Protein AF-A0A7K3Z7G9-F1 (afdb_monomer_lite)

pLDDT: mean 79.64, std 20.36, range [28.67, 98.31]

Sequence (153 aa):
MALIKINKKTFTFLFVITLVLAAAIPFSSALTKPSVTLPADWELTEETPYPEEMSEHDPEGSGMVQYQNNINFDGVMIYYEDSLSITYTNNQLKSEVENIFERDHEGDFDESGIMTVAGVSAGYAKAYDQEYDAYILELVFVKGSYYINAYAF

Structure (mmCIF, N/CA/C/O backbone):
data_AF-A0A7K3Z7G9-F1
#
_entry.id   AF-A0A7K3Z7G9-F1
#
loop_
_atom_site.group_PDB
_atom_site.id
_atom_site.type_symbol
_atom_site.label_atom_id
_atom_site.label_alt_id
_atom_site.label_comp_id
_atom_site.label_asym_id
_atom_site.label_entity_id
_atom_site.label_seq_id
_atom_site.pdbx_PDB_ins_code
_atom_site.Cartn_x
_atom_site.Cartn_y
_atom_site.Cartn_z
_atom_site.occupancy
_atom_site.B_iso_or_equiv
_atom_site.auth_seq_id
_atom_site.auth_comp_id
_atom_site.auth_asym_id
_atom_site.auth_atom_id
_atom_site.pdbx_PDB_model_num
ATOM 1 N N . MET A 1 1 ? 19.823 3.151 -33.094 1.00 39.22 1 MET A N 1
ATOM 2 C CA . MET A 1 1 ? 19.109 3.369 -31.823 1.00 39.22 1 MET A CA 1
ATOM 3 C C . MET A 1 1 ? 18.206 2.164 -31.625 1.00 39.22 1 MET A C 1
ATOM 5 O O . MET A 1 1 ? 17.214 2.035 -32.328 1.00 39.22 1 MET A O 1
ATOM 9 N N . ALA A 1 2 ? 18.665 1.183 -30.849 1.00 28.67 2 ALA A N 1
ATOM 10 C CA . ALA A 1 2 ? 17.939 -0.066 -30.656 1.00 28.67 2 ALA A CA 1
ATOM 11 C C . ALA A 1 2 ? 16.888 0.158 -29.566 1.00 28.67 2 ALA A C 1
ATOM 13 O O . ALA A 1 2 ? 17.240 0.377 -28.412 1.00 28.67 2 ALA A O 1
ATOM 14 N N . LEU A 1 3 ? 15.614 0.142 -29.956 1.00 30.38 3 LEU A N 1
ATOM 15 C CA . LEU A 1 3 ? 14.496 0.010 -29.029 1.00 30.38 3 LEU A CA 1
ATOM 16 C C . LEU A 1 3 ? 14.631 -1.353 -28.348 1.00 30.38 3 LEU A C 1
ATOM 18 O O . LEU A 1 3 ? 14.411 -2.392 -28.976 1.00 30.38 3 LEU A O 1
ATOM 22 N N . ILE A 1 4 ? 15.042 -1.345 -27.082 1.00 31.44 4 ILE A N 1
ATOM 23 C CA . ILE A 1 4 ? 14.952 -2.517 -26.220 1.00 31.44 4 ILE A CA 1
ATOM 24 C C . ILE A 1 4 ? 13.455 -2.764 -26.030 1.00 31.44 4 ILE A C 1
ATOM 26 O O . ILE A 1 4 ? 12.786 -2.061 -25.284 1.00 31.44 4 ILE A O 1
ATOM 30 N N . LYS A 1 5 ? 12.908 -3.732 -26.772 1.00 33.75 5 LYS A N 1
ATOM 31 C CA . LYS A 1 5 ? 11.589 -4.296 -26.482 1.00 33.75 5 LYS A CA 1
ATOM 32 C C . LYS A 1 5 ? 11.713 -5.049 -25.163 1.00 33.75 5 LYS A C 1
ATOM 34 O O . LYS A 1 5 ? 12.187 -6.186 -25.158 1.00 33.75 5 LYS A O 1
ATOM 39 N N . ILE A 1 6 ? 11.333 -4.402 -24.066 1.00 41.59 6 ILE A N 1
ATOM 40 C CA . ILE A 1 6 ? 11.181 -5.067 -22.775 1.00 41.59 6 ILE A CA 1
ATOM 41 C C . ILE A 1 6 ? 10.097 -6.141 -22.956 1.00 41.59 6 ILE A C 1
ATOM 43 O O . ILE A 1 6 ? 9.069 -5.948 -23.608 1.00 41.59 6 ILE A O 1
ATOM 47 N N . ASN A 1 7 ? 10.444 -7.358 -22.553 1.00 33.75 7 ASN A N 1
ATOM 48 C CA . ASN A 1 7 ? 9.751 -8.583 -22.919 1.00 33.75 7 ASN A CA 1
ATOM 49 C C . ASN A 1 7 ? 8.473 -8.728 -22.072 1.00 33.75 7 ASN A C 1
ATOM 51 O O . ASN A 1 7 ? 8.547 -8.700 -20.851 1.00 33.75 7 ASN A O 1
ATOM 55 N N . LYS A 1 8 ? 7.316 -8.930 -22.723 1.00 41.38 8 LYS A N 1
ATOM 56 C CA . LYS A 1 8 ? 5.945 -8.960 -22.157 1.00 41.38 8 LYS A CA 1
ATOM 57 C C . LYS A 1 8 ? 5.632 -10.108 -21.179 1.00 41.38 8 LYS A C 1
ATOM 59 O O . LYS A 1 8 ? 4.484 -10.541 -21.085 1.00 41.38 8 LYS A O 1
ATOM 64 N N . LYS A 1 9 ? 6.622 -10.719 -20.535 1.00 38.38 9 LYS A N 1
ATOM 65 C CA . LYS A 1 9 ? 6.399 -11.912 -19.718 1.00 38.38 9 LYS A CA 1
ATOM 66 C C . LYS A 1 9 ? 7.281 -11.889 -18.486 1.00 38.38 9 LYS A C 1
ATOM 68 O O . LYS A 1 9 ? 8.503 -11.916 -18.608 1.00 38.38 9 LYS A O 1
ATOM 73 N N . THR A 1 10 ? 6.610 -12.047 -17.348 1.00 36.75 10 THR A N 1
ATOM 74 C CA . THR A 1 10 ? 7.134 -12.395 -16.018 1.00 36.75 10 THR A CA 1
ATOM 75 C C . THR A 1 10 ? 7.448 -11.197 -15.121 1.00 36.75 10 THR A C 1
ATOM 77 O O . THR A 1 10 ? 8.606 -10.876 -14.900 1.00 36.75 10 THR A O 1
ATOM 80 N N . PHE A 1 11 ? 6.410 -10.604 -14.526 1.00 40.81 11 PHE A N 1
ATOM 81 C CA . PHE A 1 11 ? 6.534 -10.016 -13.191 1.00 40.81 11 PHE A CA 1
ATOM 82 C C . PHE A 1 11 ? 5.681 -10.839 -12.231 1.00 40.81 11 PHE A C 1
ATOM 84 O O . PHE A 1 11 ? 4.456 -10.757 -12.192 1.00 40.81 11 PHE A O 1
ATOM 91 N N . THR A 1 12 ? 6.351 -11.748 -11.529 1.00 36.16 12 THR A N 1
ATOM 92 C CA . THR A 1 12 ? 5.757 -12.529 -10.450 1.00 36.16 12 THR A CA 1
ATOM 93 C C . THR A 1 12 ? 5.690 -11.612 -9.234 1.00 36.16 12 THR A C 1
ATOM 95 O O . THR A 1 12 ? 6.686 -11.455 -8.534 1.00 36.16 12 THR A O 1
ATOM 98 N N . PHE A 1 13 ? 4.532 -10.996 -8.994 1.00 41.16 13 PHE A N 1
ATOM 99 C CA . PHE A 1 13 ? 4.236 -10.312 -7.736 1.00 41.16 13 PHE A CA 1
ATOM 100 C C . PHE A 1 13 ? 4.275 -11.341 -6.597 1.00 41.16 13 PHE A C 1
ATOM 102 O O . PHE A 1 13 ? 3.307 -12.053 -6.336 1.00 41.16 13 PHE A O 1
ATOM 109 N N . LEU A 1 14 ? 5.420 -11.450 -5.927 1.00 34.03 14 LEU A N 1
ATOM 110 C CA . LEU A 1 14 ? 5.530 -12.092 -4.623 1.00 34.03 14 LEU A CA 1
ATOM 111 C C . LEU A 1 14 ? 6.151 -11.084 -3.654 1.00 34.03 14 LEU A C 1
ATOM 113 O O . LEU A 1 14 ? 7.262 -11.260 -3.161 1.00 34.03 14 LEU A O 1
ATOM 117 N N . PHE A 1 15 ? 5.430 -9.989 -3.414 1.00 42.06 15 PHE A N 1
ATOM 118 C CA . PHE A 1 15 ? 5.759 -9.072 -2.332 1.00 42.06 15 PHE A CA 1
ATOM 119 C C . PHE A 1 15 ? 5.516 -9.790 -1.003 1.00 42.06 15 PHE A C 1
ATOM 121 O O . PHE A 1 15 ? 4.385 -9.949 -0.552 1.00 42.06 15 PHE A O 1
ATOM 128 N N . VAL A 1 16 ? 6.592 -10.227 -0.355 1.00 34.50 16 VAL A N 1
ATOM 129 C CA . VAL A 1 16 ? 6.564 -10.582 1.066 1.00 34.50 16 VAL A CA 1
ATOM 130 C C . VAL A 1 16 ? 7.048 -9.361 1.841 1.00 34.50 16 VAL A C 1
ATOM 132 O O . VAL A 1 16 ? 8.127 -9.366 2.428 1.00 34.50 16 VAL A O 1
ATOM 135 N N . ILE A 1 17 ? 6.255 -8.283 1.833 1.00 43.94 17 ILE A N 1
ATOM 136 C CA . ILE A 1 17 ? 6.465 -7.182 2.778 1.00 43.94 17 ILE A CA 1
ATOM 137 C C . ILE A 1 17 ? 6.067 -7.715 4.152 1.00 43.94 17 ILE A C 1
ATOM 139 O O . ILE A 1 17 ? 4.893 -7.773 4.524 1.00 43.94 17 ILE A O 1
ATOM 143 N N . THR A 1 18 ? 7.063 -8.165 4.911 1.00 42.06 18 THR A N 1
ATOM 144 C CA . THR A 1 18 ? 6.862 -8.498 6.320 1.00 42.06 18 THR A CA 1
ATOM 145 C C . THR A 1 18 ? 6.994 -7.211 7.114 1.00 42.06 18 THR A C 1
ATOM 147 O O . THR A 1 18 ? 8.094 -6.807 7.482 1.00 42.06 18 THR A O 1
ATOM 150 N N . LEU A 1 19 ? 5.860 -6.554 7.352 1.00 43.88 19 LEU A N 1
ATOM 151 C CA . LEU A 1 19 ? 5.796 -5.397 8.236 1.00 43.88 19 LEU A CA 1
ATOM 152 C C . LEU A 1 19 ? 5.939 -5.870 9.689 1.00 43.88 19 LEU A C 1
ATOM 154 O O . LEU A 1 19 ? 5.052 -6.566 10.202 1.00 43.88 19 LEU A O 1
ATOM 158 N N . VAL A 1 20 ? 7.053 -5.529 10.339 1.00 46.81 20 VAL A N 1
ATOM 159 C CA . VAL A 1 20 ? 7.302 -5.834 11.757 1.00 46.81 20 VAL A CA 1
ATOM 160 C C . VAL A 1 20 ? 6.917 -4.608 12.580 1.00 46.81 20 VAL A C 1
ATOM 162 O O . VAL A 1 20 ? 7.582 -3.582 12.509 1.00 46.81 20 VAL A O 1
ATOM 165 N N . LEU A 1 21 ? 5.837 -4.708 13.358 1.00 51.19 21 LEU A N 1
ATOM 166 C CA . LEU A 1 21 ? 5.423 -3.651 14.279 1.00 51.19 21 LEU A CA 1
ATOM 167 C C . LEU A 1 21 ? 5.903 -3.998 15.685 1.00 51.19 21 LEU A C 1
ATOM 169 O O . LEU A 1 21 ? 5.463 -4.994 16.263 1.00 51.19 21 LEU A O 1
ATOM 173 N N . ALA A 1 22 ? 6.800 -3.186 16.237 1.00 44.91 22 ALA A N 1
ATOM 174 C CA . ALA A 1 22 ? 7.151 -3.261 17.649 1.00 44.91 22 ALA A CA 1
ATOM 175 C C . ALA A 1 22 ? 6.064 -2.563 18.483 1.00 44.91 22 ALA A C 1
ATOM 177 O O . ALA A 1 22 ? 5.613 -1.477 18.134 1.00 44.91 22 ALA A O 1
ATOM 178 N N . ALA A 1 23 ? 5.632 -3.182 19.585 1.00 39.78 23 ALA A N 1
ATOM 1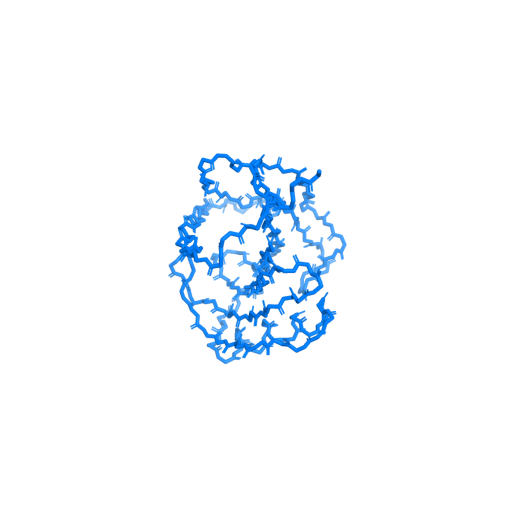79 C CA . ALA A 1 23 ? 4.669 -2.578 20.503 1.00 39.78 23 ALA A CA 1
ATOM 180 C C . ALA A 1 23 ? 5.315 -1.396 21.249 1.00 39.78 23 ALA A C 1
ATOM 182 O O . ALA A 1 23 ? 6.273 -1.593 22.001 1.00 39.78 23 ALA A O 1
ATOM 183 N N . ALA A 1 24 ? 4.800 -0.181 21.051 1.00 40.53 24 ALA A N 1
ATOM 184 C CA . ALA A 1 24 ? 5.239 1.005 21.782 1.00 40.53 24 ALA A CA 1
ATOM 185 C C . ALA A 1 24 ? 4.549 1.111 23.159 1.00 40.53 24 ALA A C 1
ATOM 187 O O . ALA A 1 24 ? 3.383 0.755 23.329 1.00 40.53 24 ALA A O 1
ATOM 188 N N . ILE A 1 25 ? 5.299 1.594 24.154 1.00 42.09 25 ILE A N 1
ATOM 189 C CA . ILE A 1 25 ? 4.854 1.884 25.529 1.00 42.09 25 ILE A CA 1
ATOM 190 C C . ILE A 1 25 ? 4.236 3.297 25.540 1.00 42.09 25 ILE A C 1
ATOM 192 O O . ILE A 1 25 ? 4.809 4.188 24.913 1.00 42.09 25 ILE A O 1
ATOM 196 N N . PRO A 1 26 ? 3.111 3.552 26.239 1.00 46.12 26 PRO A N 1
ATOM 197 C CA . PRO A 1 26 ? 2.354 4.786 26.065 1.00 46.12 26 PRO A CA 1
ATOM 198 C C . PRO A 1 26 ? 2.991 5.941 26.841 1.00 46.12 26 PRO A C 1
ATOM 200 O O . PRO A 1 26 ? 2.804 6.072 28.047 1.00 46.12 26 PRO A O 1
ATOM 203 N N . PHE A 1 27 ? 3.718 6.801 26.140 1.00 38.56 27 PHE A N 1
ATOM 204 C CA . PHE A 1 27 ? 3.978 8.181 26.544 1.00 38.56 27 PHE A CA 1
ATOM 205 C C . PHE A 1 27 ? 4.046 9.011 25.265 1.00 38.56 27 PHE A C 1
ATOM 207 O O . PHE A 1 27 ? 5.080 9.001 24.614 1.00 38.56 27 PHE A O 1
ATOM 214 N N . SER A 1 28 ? 2.92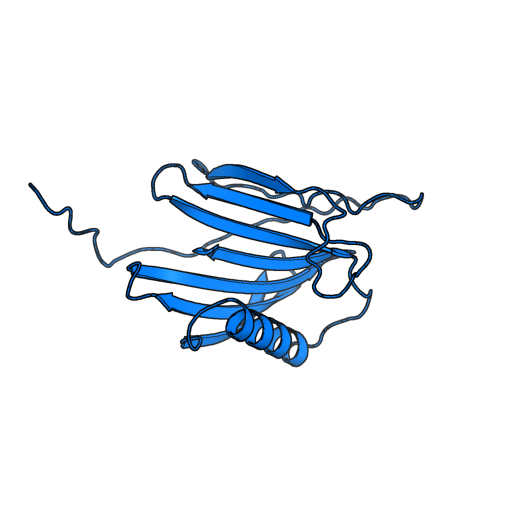6 9.660 24.907 1.00 59.59 28 SER A N 1
ATOM 215 C CA . SER A 1 28 ? 2.790 10.699 23.867 1.00 59.59 28 SER A CA 1
ATOM 216 C C . SER A 1 28 ? 3.905 10.672 22.812 1.00 59.59 28 SER A C 1
ATOM 218 O O . SER A 1 28 ? 4.855 11.449 22.907 1.00 59.59 28 SER A O 1
ATOM 220 N N . SER A 1 29 ? 3.835 9.759 21.846 1.00 51.31 29 SER A N 1
ATOM 221 C CA . SER A 1 29 ? 4.896 9.603 20.852 1.00 51.31 29 SER A CA 1
ATOM 222 C C . SER A 1 29 ? 4.295 9.519 19.464 1.00 51.31 29 SER A C 1
ATOM 224 O O . SER A 1 29 ? 3.494 8.622 19.224 1.00 51.31 29 SER A O 1
ATOM 226 N N . ALA A 1 30 ? 4.719 10.427 18.582 1.00 64.75 30 ALA A N 1
ATOM 227 C CA . ALA A 1 30 ? 4.523 10.340 17.140 1.00 64.75 30 ALA A CA 1
ATOM 228 C C . ALA A 1 30 ? 4.599 8.882 16.666 1.00 64.75 30 ALA A C 1
ATOM 230 O O . ALA A 1 30 ? 5.517 8.151 17.068 1.00 64.75 30 ALA A O 1
ATOM 231 N N . LEU A 1 31 ? 3.633 8.467 15.847 1.00 78.19 31 LEU A N 1
ATOM 232 C CA . LEU A 1 31 ? 3.596 7.131 15.274 1.00 78.19 31 LEU A CA 1
ATOM 233 C C . LEU A 1 31 ? 4.951 6.816 14.630 1.00 78.19 31 LEU A C 1
ATOM 235 O O . LEU A 1 31 ? 5.461 7.559 13.788 1.00 78.19 31 LEU A O 1
ATOM 239 N N . THR A 1 32 ? 5.591 5.732 15.066 1.00 83.12 32 THR A N 1
ATOM 240 C CA . THR A 1 32 ? 6.926 5.393 14.567 1.00 83.12 32 THR A CA 1
ATOM 241 C C . THR A 1 32 ? 6.863 4.990 13.099 1.00 83.12 32 THR A C 1
ATOM 243 O O . THR A 1 32 ? 5.916 4.327 12.688 1.00 83.12 32 THR A O 1
ATOM 246 N N . LYS A 1 33 ? 7.891 5.310 12.309 1.00 83.94 33 LYS A N 1
ATOM 247 C CA . LYS A 1 33 ? 7.992 4.819 10.928 1.00 83.94 33 LYS A CA 1
ATOM 248 C C . LYS A 1 33 ? 7.815 3.286 10.867 1.00 83.94 33 LYS A C 1
ATOM 250 O O . LYS A 1 33 ? 8.499 2.581 11.621 1.00 83.94 33 LYS A O 1
ATOM 255 N N . PRO A 1 34 ? 6.949 2.748 9.987 1.00 81.25 34 PRO A N 1
ATOM 256 C CA . PRO A 1 34 ? 6.790 1.309 9.813 1.00 81.25 34 PRO A CA 1
ATOM 257 C C . PRO A 1 34 ? 8.106 0.649 9.373 1.00 81.25 34 PRO A C 1
ATOM 259 O O . PRO A 1 34 ? 8.839 1.166 8.534 1.00 81.25 34 PRO A O 1
ATOM 262 N N . SER A 1 35 ? 8.422 -0.523 9.934 1.00 79.88 35 SER A N 1
ATOM 263 C CA . SER A 1 35 ? 9.604 -1.291 9.520 1.00 79.88 35 SER A CA 1
ATOM 264 C C . SER A 1 35 ? 9.282 -2.190 8.331 1.00 79.88 35 SER A C 1
ATOM 266 O O . SER A 1 35 ? 8.459 -3.102 8.443 1.00 79.88 35 SER A O 1
ATOM 268 N N . VAL A 1 36 ? 9.978 -1.968 7.218 1.00 81.06 36 VAL A N 1
ATOM 269 C CA . VAL A 1 36 ? 9.815 -2.706 5.961 1.00 81.06 36 VAL A CA 1
ATOM 270 C C . VAL A 1 36 ? 11.041 -3.583 5.712 1.00 81.06 36 VAL A C 1
ATOM 272 O O . VAL A 1 36 ? 12.177 -3.149 5.882 1.00 81.06 36 VAL A O 1
ATOM 275 N N . THR A 1 37 ? 10.814 -4.833 5.304 1.00 83.00 37 THR A N 1
ATOM 276 C CA . THR A 1 37 ? 11.881 -5.693 4.771 1.00 83.00 37 THR A CA 1
ATOM 277 C C . THR A 1 37 ? 11.901 -5.547 3.258 1.00 83.00 37 THR A C 1
ATOM 279 O O . THR A 1 37 ? 10.921 -5.901 2.604 1.00 83.00 37 THR A O 1
ATOM 282 N N . LEU A 1 38 ? 13.000 -5.026 2.718 1.00 81.62 38 LEU A N 1
ATOM 283 C CA . LEU A 1 38 ? 13.137 -4.762 1.290 1.00 81.62 38 LEU A CA 1
ATOM 284 C C . LEU A 1 38 ? 13.791 -5.941 0.554 1.00 81.62 38 LEU A C 1
ATOM 286 O O . LEU A 1 38 ? 14.680 -6.594 1.115 1.00 81.62 38 LEU A O 1
ATOM 290 N N . PRO A 1 39 ? 13.387 -6.219 -0.698 1.00 83.19 39 PRO A N 1
ATOM 291 C CA . PRO A 1 39 ? 14.147 -7.089 -1.586 1.00 83.19 39 PRO 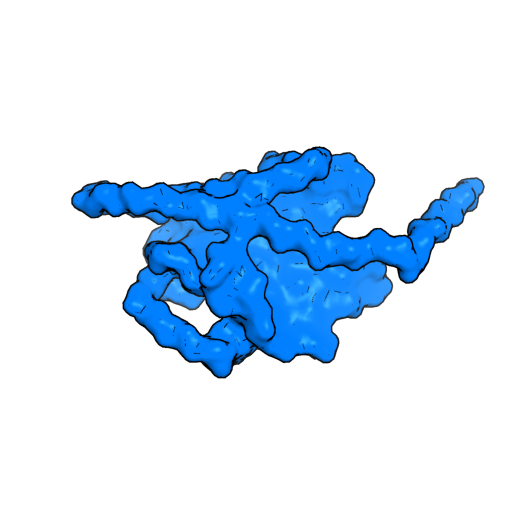A CA 1
ATOM 292 C C . PRO A 1 39 ? 15.542 -6.517 -1.880 1.00 83.19 39 PRO A C 1
ATOM 294 O O . PRO A 1 39 ? 15.831 -5.351 -1.610 1.00 83.19 39 PRO A O 1
ATOM 297 N N . ALA A 1 40 ? 16.406 -7.340 -2.478 1.00 86.19 40 ALA A N 1
ATOM 298 C CA . ALA A 1 40 ? 17.653 -6.836 -3.043 1.00 86.19 40 ALA A CA 1
ATOM 299 C C . ALA A 1 40 ? 17.360 -5.737 -4.078 1.00 86.19 40 ALA A C 1
ATOM 301 O O . ALA A 1 40 ? 16.337 -5.785 -4.760 1.00 86.19 40 ALA A O 1
ATOM 302 N N . ASP A 1 41 ? 18.265 -4.766 -4.175 1.00 91.50 41 ASP A N 1
ATOM 303 C CA . ASP A 1 41 ? 18.215 -3.655 -5.134 1.00 91.50 41 ASP A CA 1
ATOM 304 C C . ASP A 1 41 ? 17.114 -2.607 -4.890 1.00 91.50 41 ASP A C 1
ATOM 306 O O . ASP A 1 41 ? 16.976 -1.687 -5.691 1.00 91.50 41 ASP A O 1
ATOM 310 N N . TRP A 1 42 ? 16.375 -2.698 -3.779 1.00 93.12 42 TRP A N 1
ATOM 311 C CA . TRP A 1 42 ? 15.455 -1.655 -3.319 1.00 93.12 42 TRP A CA 1
ATOM 312 C C . TRP A 1 42 ? 16.101 -0.772 -2.252 1.00 93.12 42 TRP A C 1
ATOM 314 O O . TRP A 1 42 ? 16.778 -1.269 -1.347 1.00 93.12 42 TRP A O 1
ATOM 324 N N . GLU A 1 43 ? 15.834 0.528 -2.312 1.00 94.06 43 GLU A N 1
ATOM 325 C CA . GLU A 1 43 ? 16.293 1.498 -1.319 1.00 94.06 43 GLU A CA 1
ATOM 326 C C . GLU A 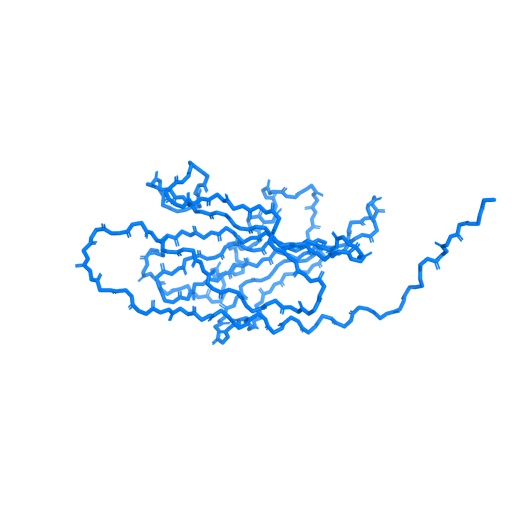1 43 ? 15.188 2.464 -0.900 1.00 94.06 43 GLU A C 1
ATOM 328 O O . GLU A 1 43 ? 14.195 2.633 -1.600 1.00 94.06 43 GLU A O 1
ATOM 333 N N . LEU A 1 44 ? 15.354 3.071 0.276 1.00 93.56 44 LEU A N 1
ATOM 334 C CA . LEU A 1 44 ? 14.511 4.174 0.732 1.00 93.56 44 LEU A CA 1
ATOM 335 C C . LEU A 1 44 ? 14.922 5.437 -0.027 1.00 93.56 44 LEU A C 1
ATOM 337 O O . LEU A 1 44 ? 16.067 5.872 0.104 1.00 93.56 44 LEU A O 1
ATOM 341 N N . THR A 1 45 ? 13.992 6.026 -0.770 1.00 94.25 45 THR A N 1
ATOM 342 C CA . THR A 1 45 ? 14.232 7.235 -1.567 1.00 94.25 45 THR A CA 1
ATOM 343 C C . THR A 1 45 ? 13.612 8.479 -0.947 1.00 94.25 45 THR A C 1
ATOM 345 O O . THR A 1 45 ? 14.166 9.565 -1.103 1.00 94.25 45 THR A O 1
ATOM 348 N N . GLU A 1 46 ? 12.509 8.334 -0.210 1.00 92.88 46 GLU A N 1
ATOM 349 C CA . GLU A 1 46 ? 11.833 9.452 0.451 1.00 92.88 46 GLU A CA 1
ATOM 350 C C . GLU A 1 46 ? 11.298 9.052 1.828 1.00 92.88 46 GLU A C 1
ATOM 352 O O . GLU A 1 46 ? 10.863 7.918 2.042 1.00 92.88 46 GLU A O 1
ATOM 357 N N . GLU A 1 47 ? 11.357 9.986 2.777 1.00 91.62 47 GLU A N 1
ATOM 358 C CA . GLU A 1 47 ? 10.825 9.823 4.127 1.00 91.62 47 GLU A CA 1
ATOM 359 C C . GLU A 1 47 ? 10.289 11.158 4.637 1.00 91.62 47 GLU A C 1
ATOM 361 O O . GLU A 1 47 ? 11.040 12.117 4.833 1.00 91.62 47 GLU A O 1
ATOM 366 N N . THR A 1 48 ? 8.996 11.162 4.927 1.00 89.00 48 THR A N 1
ATOM 367 C CA . THR A 1 48 ? 8.273 12.248 5.575 1.00 89.00 48 THR A CA 1
ATOM 368 C C . THR A 1 48 ? 7.775 11.726 6.922 1.00 89.00 48 THR A C 1
ATOM 370 O O . THR A 1 48 ? 6.898 10.861 6.962 1.00 89.00 48 THR A O 1
ATOM 373 N N . PRO A 1 49 ? 8.368 12.163 8.044 1.00 80.81 49 PRO A N 1
ATOM 374 C CA . PRO A 1 49 ? 8.003 11.650 9.356 1.00 80.81 49 PRO A CA 1
ATOM 375 C C . PRO A 1 49 ? 6.639 12.181 9.807 1.00 80.81 49 PRO A C 1
ATOM 377 O O . PRO A 1 49 ? 6.266 13.303 9.487 1.00 80.81 49 PRO A O 1
ATOM 380 N N . TYR A 1 50 ? 5.958 11.401 10.646 1.00 77.31 50 TYR A N 1
ATOM 381 C CA . TYR A 1 50 ? 4.765 11.846 11.361 1.00 77.31 50 TY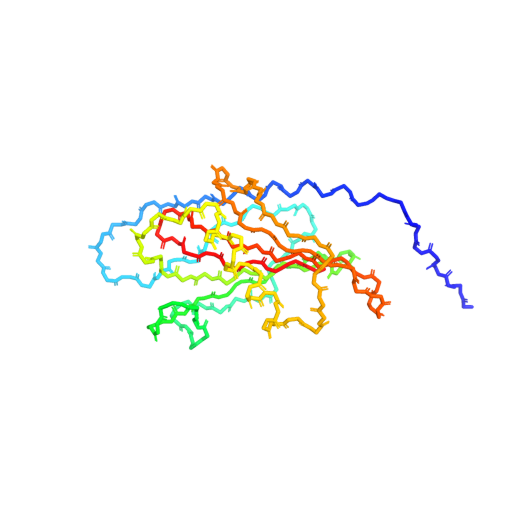R A CA 1
ATOM 382 C C . TYR A 1 50 ? 5.117 12.975 12.356 1.00 77.31 50 TYR A C 1
ATOM 384 O O . TYR A 1 50 ? 6.095 12.823 13.106 1.00 77.31 50 TYR A O 1
ATOM 392 N N . PRO A 1 51 ? 4.311 14.048 12.471 1.00 77.12 51 PRO A N 1
ATOM 393 C CA . PRO A 1 51 ? 3.107 14.338 11.687 1.00 77.12 51 PRO A CA 1
ATOM 394 C C . PRO A 1 51 ? 3.396 15.125 10.395 1.00 77.12 51 PRO A C 1
ATOM 396 O O . PRO A 1 51 ? 4.250 16.013 10.380 1.00 77.12 51 PRO A O 1
ATOM 399 N N . GLU A 1 52 ? 2.611 14.863 9.354 1.00 71.75 52 GLU A N 1
ATOM 400 C CA . GLU A 1 52 ? 2.493 15.649 8.122 1.00 71.75 52 GLU A CA 1
ATOM 401 C C . GLU A 1 52 ? 1.011 15.847 7.753 1.00 71.75 52 GLU A C 1
ATOM 403 O O . GLU A 1 52 ? 0.153 15.083 8.186 1.00 71.75 52 GLU A O 1
ATOM 408 N N . GLU A 1 53 ? 0.678 16.927 7.044 1.00 69.88 53 GLU A N 1
ATOM 409 C CA . GLU A 1 53 ? -0.708 17.398 6.892 1.00 69.88 53 GLU A CA 1
ATOM 410 C C . GLU A 1 53 ? -1.607 16.500 6.010 1.00 69.88 53 GLU A C 1
ATOM 412 O O . GLU A 1 53 ? -2.829 16.667 6.044 1.00 69.88 53 GLU A O 1
ATOM 417 N N . MET A 1 54 ? -1.064 15.547 5.241 1.00 72.12 54 MET A N 1
ATOM 418 C CA . MET A 1 54 ? -1.837 14.670 4.353 1.00 72.12 54 MET A CA 1
ATOM 419 C C . MET A 1 54 ? -2.302 13.397 5.065 1.00 72.12 54 MET A C 1
ATOM 421 O O . MET A 1 54 ? -1.632 12.372 5.016 1.00 72.12 54 MET A O 1
ATOM 425 N N . SER A 1 55 ? -3.469 13.440 5.704 1.00 81.31 55 SER A N 1
ATOM 426 C CA . SER A 1 55 ? -4.075 12.300 6.413 1.00 81.31 55 SER A CA 1
ATOM 427 C C . SER A 1 55 ? -5.336 11.768 5.735 1.00 81.31 55 SER A C 1
ATOM 429 O O . SER A 1 55 ? -6.046 12.505 5.047 1.00 81.31 55 SER A O 1
ATOM 431 N N . GLU A 1 56 ? -5.635 10.491 5.975 1.00 84.88 56 GLU A N 1
ATOM 432 C CA . GLU A 1 56 ? -6.898 9.859 5.571 1.00 84.88 56 GLU A CA 1
ATOM 433 C C . GLU A 1 56 ? -7.951 9.979 6.672 1.00 84.88 56 GLU A C 1
ATOM 435 O O . GLU A 1 56 ? -9.137 10.224 6.410 1.00 84.88 56 GLU A O 1
ATOM 440 N N . HIS A 1 57 ? -7.530 9.803 7.923 1.00 80.88 57 HIS A N 1
ATOM 441 C CA . HIS A 1 57 ? -8.420 9.793 9.077 1.00 80.88 57 HIS A CA 1
ATOM 442 C C . HIS A 1 57 ? -7.908 10.612 10.258 1.00 80.88 57 HIS A C 1
ATOM 444 O O . HIS A 1 57 ? -8.743 11.112 11.018 1.00 80.88 57 HIS A O 1
ATOM 450 N N . ASP A 1 58 ? -6.590 10.743 10.437 1.00 72.94 58 ASP A N 1
ATOM 451 C CA . ASP A 1 58 ? -6.015 11.456 11.578 1.00 72.94 58 ASP A CA 1
ATOM 452 C C . ASP A 1 58 ? -5.564 12.880 11.208 1.00 72.94 58 ASP A C 1
ATOM 454 O O . ASP A 1 58 ? -4.446 13.078 10.732 1.00 72.94 58 ASP A O 1
ATOM 458 N N . PRO A 1 59 ? -6.385 13.914 11.471 1.00 63.47 59 PRO A N 1
ATOM 459 C CA . PRO A 1 59 ? -6.021 15.294 11.169 1.00 63.47 59 PRO A CA 1
ATOM 460 C C . PRO A 1 59 ? -4.820 15.812 11.982 1.00 63.47 59 PRO A C 1
ATOM 462 O O . PRO A 1 59 ? -4.346 16.911 11.688 1.00 63.47 59 PRO A O 1
ATOM 465 N N . GLU A 1 60 ? -4.337 15.084 13.001 1.00 65.25 60 GLU A N 1
ATOM 466 C CA . GLU A 1 60 ? -3.089 15.407 13.710 1.00 65.25 60 GLU A CA 1
ATOM 467 C C . GLU A 1 60 ? -1.827 14.921 12.969 1.00 65.25 60 GLU A C 1
ATOM 469 O O . GLU A 1 60 ? -0.726 15.337 13.339 1.00 65.25 60 GLU A O 1
ATOM 474 N N . GLY A 1 61 ? -1.981 14.156 11.881 1.00 72.00 61 GLY A N 1
ATOM 475 C CA . GLY A 1 61 ? -1.008 14.004 10.799 1.00 72.00 61 GLY A CA 1
ATOM 476 C C . GLY A 1 61 ? -0.840 12.572 10.280 1.00 72.00 61 GLY A C 1
ATOM 477 O O . GLY A 1 61 ? -1.295 11.612 10.886 1.00 72.00 61 GLY A O 1
ATOM 478 N N . SER A 1 62 ? -0.135 12.411 9.160 1.00 85.38 62 SER A N 1
ATOM 479 C CA . SER A 1 62 ? 0.357 11.118 8.665 1.00 85.38 62 SER A CA 1
ATOM 480 C C . SER A 1 62 ? 1.882 11.135 8.517 1.00 85.38 62 SER A C 1
ATOM 482 O O . SER A 1 62 ? 2.535 12.155 8.726 1.00 85.38 62 SER A O 1
ATOM 484 N N . GLY A 1 63 ? 2.484 9.993 8.207 1.00 91.00 63 GLY A N 1
ATOM 485 C CA . GLY A 1 63 ? 3.832 9.923 7.659 1.00 91.00 63 GLY A CA 1
ATOM 486 C C . GLY A 1 63 ? 3.832 9.175 6.331 1.00 91.00 63 GLY A C 1
ATOM 487 O O . GLY A 1 63 ? 2.911 8.418 6.024 1.00 91.00 63 GLY A O 1
ATOM 488 N N . MET A 1 64 ? 4.899 9.350 5.556 1.00 91.88 64 MET A N 1
ATOM 489 C CA . MET A 1 64 ? 5.082 8.674 4.277 1.00 91.88 64 MET A CA 1
ATOM 490 C C . MET A 1 64 ? 6.512 8.163 4.140 1.00 91.88 64 MET A C 1
ATOM 492 O O . MET A 1 64 ? 7.477 8.824 4.528 1.00 91.88 64 MET A O 1
ATOM 496 N N . VAL A 1 65 ? 6.654 6.961 3.595 1.00 93.38 65 VAL A N 1
ATOM 497 C CA . VAL A 1 65 ? 7.939 6.437 3.128 1.00 93.38 65 VAL A CA 1
ATOM 498 C C . VAL A 1 65 ? 7.806 5.953 1.698 1.00 93.38 65 VAL A C 1
ATOM 500 O O . VAL A 1 65 ? 6.832 5.281 1.363 1.00 93.38 65 VAL A O 1
ATOM 503 N N . GLN A 1 66 ? 8.810 6.238 0.877 1.00 93.88 66 GLN A N 1
ATOM 504 C CA . GLN A 1 66 ? 8.900 5.722 -0.480 1.00 93.88 66 GLN A CA 1
ATOM 505 C C . GLN A 1 66 ? 10.157 4.884 -0.648 1.00 93.88 66 GLN A C 1
ATOM 507 O O . GLN A 1 66 ? 11.261 5.289 -0.271 1.00 93.88 66 GLN A O 1
ATOM 512 N N . TYR A 1 67 ? 9.976 3.722 -1.260 1.00 93.56 67 TYR A N 1
ATOM 513 C CA . TYR A 1 67 ? 11.049 2.841 -1.678 1.00 93.56 67 TYR A CA 1
ATOM 514 C C . TYR A 1 67 ? 11.057 2.716 -3.194 1.00 93.56 67 TYR A C 1
ATOM 516 O O . TYR A 1 67 ? 9.995 2.693 -3.814 1.00 93.56 67 TYR A O 1
ATOM 524 N N . GLN A 1 68 ? 12.242 2.583 -3.779 1.00 93.62 68 GLN A N 1
ATOM 525 C CA . GLN A 1 68 ? 12.399 2.397 -5.217 1.00 93.62 68 GLN A CA 1
ATOM 526 C C . GLN A 1 68 ? 13.418 1.305 -5.522 1.00 93.62 68 GLN A C 1
ATOM 528 O O . GLN A 1 68 ? 14.415 1.145 -4.814 1.00 93.62 68 GLN A O 1
ATOM 533 N N . ASN A 1 69 ? 13.172 0.550 -6.588 1.00 92.12 69 ASN A N 1
ATOM 534 C CA . ASN A 1 69 ? 14.137 -0.380 -7.144 1.00 92.12 69 ASN A CA 1
ATOM 535 C C . ASN A 1 69 ? 15.151 0.341 -8.046 1.00 92.12 69 ASN A C 1
ATOM 537 O O . ASN A 1 69 ? 14.795 0.985 -9.031 1.00 92.12 69 ASN A O 1
ATOM 541 N N . ASN A 1 70 ? 16.436 0.143 -7.774 1.00 89.62 70 ASN A N 1
ATOM 542 C CA . ASN A 1 70 ? 17.538 0.812 -8.469 1.00 89.62 70 ASN A CA 1
ATOM 543 C C . ASN A 1 70 ? 17.813 0.292 -9.892 1.00 89.62 70 ASN A C 1
ATOM 545 O O . ASN A 1 70 ? 18.673 0.834 -10.590 1.00 89.62 70 ASN A O 1
ATOM 549 N N . ILE A 1 71 ? 17.150 -0.786 -10.320 1.00 89.38 71 ILE A N 1
ATOM 550 C CA . ILE A 1 71 ? 17.355 -1.425 -11.626 1.00 89.38 71 ILE A CA 1
ATOM 551 C C . ILE A 1 71 ? 16.238 -1.054 -12.598 1.00 89.38 71 ILE A C 1
ATOM 553 O O . ILE A 1 71 ? 16.529 -0.682 -13.737 1.00 89.38 71 ILE A O 1
ATOM 557 N N . ASN A 1 72 ? 14.979 -1.199 -12.185 1.00 86.00 72 ASN A N 1
ATOM 558 C CA . ASN A 1 72 ? 13.816 -1.004 -13.055 1.00 86.00 72 ASN A CA 1
ATOM 559 C C . ASN A 1 72 ? 12.938 0.195 -12.679 1.00 86.00 72 ASN A C 1
ATOM 561 O O . ASN A 1 72 ? 12.036 0.503 -13.447 1.00 86.00 72 ASN A O 1
ATOM 565 N N . PHE A 1 73 ? 13.262 0.905 -11.593 1.00 86.25 73 PHE A N 1
ATOM 566 C CA . PHE A 1 73 ? 12.551 2.091 -11.107 1.00 86.25 73 PHE A CA 1
ATOM 567 C C . PHE A 1 73 ? 11.138 1.846 -10.565 1.00 86.25 73 PHE A C 1
ATOM 569 O O . PHE A 1 73 ? 10.469 2.834 -10.260 1.00 86.25 73 PHE A O 1
ATOM 576 N N . ASP A 1 74 ? 10.739 0.583 -10.359 1.00 88.62 74 ASP A N 1
ATOM 577 C CA . ASP A 1 74 ? 9.508 0.234 -9.639 1.00 88.62 74 ASP A CA 1
ATOM 578 C C . ASP A 1 74 ? 9.504 0.922 -8.267 1.00 88.62 74 ASP A C 1
ATOM 580 O O . ASP A 1 74 ? 10.528 0.942 -7.568 1.00 88.62 74 ASP A O 1
ATOM 584 N N . GLY A 1 75 ? 8.362 1.475 -7.879 1.00 90.25 75 GLY A N 1
ATOM 585 C CA . GLY A 1 75 ? 8.191 2.261 -6.666 1.00 90.25 75 GLY A CA 1
ATOM 586 C C . GLY A 1 75 ? 7.127 1.689 -5.740 1.00 90.25 75 GLY A C 1
ATOM 587 O O . GLY A 1 75 ? 6.159 1.071 -6.173 1.00 90.25 75 GLY A O 1
ATOM 588 N N . VAL A 1 76 ? 7.306 1.904 -4.436 1.00 93.31 76 VAL A N 1
ATOM 589 C CA . VAL A 1 76 ? 6.260 1.697 -3.428 1.00 93.31 76 VAL A CA 1
ATOM 590 C C . VAL A 1 76 ? 6.249 2.883 -2.481 1.00 93.31 76 VAL A C 1
ATOM 592 O O . VAL A 1 76 ? 7.245 3.145 -1.806 1.00 93.31 76 VAL A O 1
ATOM 595 N N . MET A 1 77 ? 5.111 3.557 -2.395 1.00 93.06 77 MET A N 1
ATOM 596 C CA . MET A 1 77 ? 4.816 4.594 -1.414 1.00 93.06 77 MET A CA 1
ATOM 597 C C . MET A 1 77 ? 3.929 4.001 -0.324 1.00 93.06 77 MET A C 1
ATOM 599 O O . MET A 1 77 ? 2.970 3.291 -0.610 1.00 93.06 77 MET A O 1
ATOM 603 N N . ILE A 1 78 ? 4.264 4.259 0.935 1.00 92.81 78 ILE A N 1
ATOM 604 C CA . ILE A 1 78 ? 3.503 3.796 2.095 1.00 92.81 78 ILE A CA 1
ATOM 605 C C . ILE A 1 78 ? 3.168 5.013 2.938 1.00 92.81 78 ILE A C 1
ATOM 607 O O . ILE A 1 78 ? 4.037 5.558 3.623 1.00 92.81 78 ILE A O 1
ATOM 611 N N . TYR A 1 79 ? 1.899 5.388 2.912 1.00 92.25 79 TYR A N 1
ATOM 612 C CA . TYR A 1 79 ? 1.300 6.350 3.817 1.00 92.25 79 TYR A CA 1
ATOM 613 C C . TYR A 1 79 ? 0.839 5.617 5.073 1.00 92.25 79 TYR A C 1
ATOM 615 O O . TYR A 1 79 ? 0.254 4.529 5.009 1.00 92.25 79 TYR A O 1
ATOM 623 N N . TYR A 1 80 ? 1.152 6.184 6.232 1.00 91.25 80 TYR A N 1
ATOM 624 C CA . TYR A 1 80 ? 0.836 5.584 7.516 1.00 91.25 80 TYR A CA 1
ATOM 625 C C . TYR A 1 80 ? 0.375 6.630 8.526 1.00 91.25 80 TYR A C 1
ATOM 627 O O . TYR A 1 80 ? 0.984 7.683 8.684 1.00 91.25 80 TYR A O 1
ATOM 635 N N . GLU A 1 81 ? -0.678 6.301 9.259 1.00 91.00 81 GLU A N 1
ATOM 636 C CA . GLU A 1 81 ? -1.256 7.151 10.301 1.00 91.00 81 GLU A CA 1
ATOM 637 C C . GLU A 1 81 ? -1.823 6.291 11.435 1.00 91.00 81 GLU A C 1
ATOM 639 O O . GLU A 1 81 ? -1.841 5.049 11.354 1.00 91.00 81 GLU A O 1
ATOM 644 N N . ASP A 1 82 ? -2.249 6.943 12.517 1.00 88.06 82 ASP A N 1
ATOM 645 C CA . ASP A 1 82 ? -2.864 6.242 13.633 1.00 88.06 82 ASP A CA 1
ATOM 646 C C . ASP A 1 82 ? -4.204 5.632 13.203 1.00 88.06 82 ASP A C 1
ATOM 648 O O . ASP A 1 82 ? -5.087 6.258 12.622 1.00 88.06 82 ASP A O 1
ATOM 652 N N . SER A 1 83 ? -4.369 4.352 13.513 1.00 86.81 83 SER A N 1
ATOM 653 C CA . SER A 1 83 ? -5.622 3.648 13.295 1.00 86.81 83 SER A CA 1
ATOM 654 C C . SER A 1 83 ? -6.705 4.206 14.211 1.00 86.81 83 SER A C 1
ATOM 656 O O . SER A 1 83 ? -6.520 4.322 15.426 1.00 86.81 83 SER A O 1
ATOM 658 N N . LEU A 1 84 ? -7.915 4.349 13.665 1.00 85.25 84 LEU A N 1
ATOM 659 C CA . LEU A 1 84 ? -9.141 4.629 14.424 1.00 85.25 84 LEU A CA 1
ATOM 660 C C . LEU A 1 84 ? -9.476 3.561 15.489 1.00 85.25 84 LEU A C 1
ATOM 662 O O . LEU A 1 84 ? -10.490 3.665 16.179 1.00 85.25 84 LEU A O 1
ATOM 666 N N . SER A 1 85 ? -8.660 2.508 15.625 1.00 81.56 85 SER A N 1
ATOM 667 C CA . SER A 1 85 ? -8.843 1.394 16.562 1.00 81.56 85 SER A CA 1
ATOM 668 C C . SER A 1 85 ? -10.169 0.651 16.359 1.00 81.56 85 SER A C 1
ATOM 670 O O . SER A 1 85 ? -10.684 -0.007 17.265 1.00 81.56 85 SER A O 1
ATOM 672 N N . ILE A 1 86 ? -10.711 0.724 15.141 1.00 84.19 86 ILE A N 1
ATOM 673 C CA . ILE A 1 86 ? -11.880 -0.030 14.692 1.00 84.19 86 ILE A CA 1
ATOM 674 C C . ILE A 1 86 ? -11.445 -1.240 13.866 1.00 84.19 86 ILE A C 1
ATOM 676 O O . ILE A 1 86 ? -10.387 -1.261 13.240 1.00 84.19 86 ILE A O 1
ATOM 680 N N . THR A 1 87 ? -12.286 -2.269 13.843 1.00 87.44 87 THR A N 1
ATOM 681 C CA . THR A 1 87 ? -12.101 -3.404 12.934 1.00 87.44 87 THR A CA 1
ATOM 682 C C . THR A 1 87 ? -12.854 -3.134 11.642 1.00 87.44 87 THR A C 1
ATOM 684 O O . THR A 1 87 ? -14.081 -3.047 11.655 1.00 87.44 87 THR A O 1
ATOM 687 N N . TYR A 1 88 ? -12.130 -3.044 10.530 1.00 92.38 88 TYR A N 1
ATOM 688 C CA . TYR A 1 88 ? -12.739 -2.939 9.211 1.00 92.38 88 TYR A CA 1
ATOM 689 C C . TYR A 1 88 ? -13.227 -4.317 8.760 1.00 92.38 88 TYR A C 1
ATOM 691 O O . TYR A 1 88 ? -12.520 -5.322 8.859 1.00 92.38 88 TYR A O 1
ATOM 699 N N . THR A 1 89 ? -14.449 -4.372 8.245 1.00 96.81 89 THR A N 1
ATOM 700 C CA . THR A 1 89 ? -14.932 -5.532 7.495 1.00 96.81 89 THR A CA 1
ATOM 701 C C . THR A 1 89 ? -14.285 -5.571 6.114 1.00 96.81 89 THR A C 1
ATOM 703 O O . THR A 1 89 ? -13.863 -4.549 5.578 1.00 96.81 89 THR A O 1
ATOM 706 N N . ASN A 1 90 ? -14.288 -6.744 5.484 1.00 98.06 90 ASN A N 1
ATOM 707 C CA . ASN A 1 90 ? -13.818 -6.906 4.109 1.00 98.06 90 ASN A CA 1
ATOM 708 C C . ASN A 1 90 ? -14.493 -5.932 3.129 1.00 98.06 90 ASN A C 1
ATOM 710 O O . ASN A 1 90 ? -13.828 -5.349 2.286 1.00 98.06 90 ASN A O 1
ATOM 714 N N . ASN A 1 91 ? -15.801 -5.702 3.258 1.00 98.00 91 ASN A N 1
ATOM 715 C CA . ASN A 1 91 ? -16.486 -4.755 2.378 1.00 98.00 91 ASN A CA 1
ATOM 716 C C . ASN A 1 91 ? -16.062 -3.305 2.639 1.00 98.00 91 ASN A C 1
ATOM 718 O O . ASN A 1 91 ? -15.992 -2.530 1.691 1.00 98.00 91 ASN A O 1
ATOM 722 N N . GLN A 1 92 ? -15.765 -2.944 3.892 1.00 97.38 92 GLN A N 1
ATOM 723 C CA . GLN A 1 92 ? -15.234 -1.619 4.214 1.00 97.38 92 GLN A CA 1
ATOM 724 C C . GLN A 1 92 ? -13.837 -1.442 3.625 1.00 97.38 92 GLN A C 1
ATOM 726 O O . GLN A 1 92 ? -13.646 -0.496 2.885 1.00 97.38 92 GLN A O 1
ATOM 731 N N . LEU A 1 93 ? -12.909 -2.381 3.838 1.00 97.62 93 LEU A N 1
ATOM 732 C CA . LEU A 1 93 ? -11.565 -2.309 3.241 1.00 97.62 93 LEU A CA 1
ATOM 733 C C . LEU A 1 93 ? -11.604 -2.196 1.713 1.00 97.62 93 LEU A C 1
ATOM 735 O O . LEU A 1 93 ? -10.848 -1.424 1.137 1.00 97.62 93 LEU A O 1
ATOM 739 N N . LYS A 1 94 ? -12.498 -2.952 1.064 1.00 98.19 94 LYS A N 1
ATOM 740 C CA . LYS A 1 94 ? -12.703 -2.868 -0.385 1.00 98.19 94 LYS A CA 1
ATOM 741 C C . LYS A 1 94 ? -13.219 -1.487 -0.800 1.00 98.19 94 LYS A C 1
ATOM 743 O O . LYS A 1 94 ? -12.709 -0.921 -1.749 1.00 98.19 94 LYS A O 1
ATOM 748 N N . SER A 1 95 ? -14.196 -0.943 -0.078 1.00 97.62 95 SER A N 1
ATOM 749 C CA . SER A 1 95 ? -14.744 0.381 -0.400 1.00 97.62 95 SER A CA 1
ATOM 750 C C . SER A 1 95 ? -13.719 1.494 -0.158 1.00 97.62 95 SER A C 1
ATOM 752 O O . SER A 1 95 ? -13.643 2.424 -0.946 1.00 97.62 95 SER A O 1
ATOM 754 N N . GLU A 1 96 ? -12.918 1.396 0.908 1.00 96.00 96 GLU A N 1
ATOM 755 C CA . GLU A 1 96 ? -11.849 2.356 1.218 1.00 96.00 96 GLU A CA 1
ATOM 756 C C . GLU A 1 96 ? -10.811 2.416 0.096 1.00 96.00 96 GLU A C 1
ATOM 758 O O . GLU A 1 96 ? -10.543 3.491 -0.426 1.00 96.00 96 GLU A O 1
ATOM 763 N N . VAL A 1 97 ? -10.275 1.263 -0.325 1.00 97.25 97 VAL A N 1
ATOM 764 C CA . VAL A 1 97 ? -9.265 1.234 -1.392 1.00 97.25 97 VAL A CA 1
ATOM 765 C C . VAL A 1 97 ? -9.831 1.679 -2.740 1.00 97.25 97 VAL A C 1
ATOM 767 O O . VAL A 1 97 ? -9.124 2.330 -3.493 1.00 97.25 97 VAL A O 1
ATOM 770 N N . GLU A 1 98 ? -11.097 1.372 -3.047 1.00 97.38 98 GLU A N 1
ATOM 771 C CA . GLU A 1 98 ? -11.751 1.854 -4.273 1.00 97.38 98 GLU A CA 1
ATOM 772 C C . GLU A 1 98 ? -11.892 3.381 -4.256 1.00 97.38 98 GLU A C 1
ATOM 774 O O . GLU A 1 98 ? -11.530 4.033 -5.230 1.00 97.38 98 GLU A O 1
ATOM 779 N N . ASN A 1 99 ? -12.328 3.958 -3.130 1.00 95.62 99 ASN A N 1
ATOM 780 C CA . ASN A 1 99 ? -12.452 5.409 -2.983 1.00 95.62 99 ASN A CA 1
ATOM 781 C C . ASN A 1 99 ? -11.097 6.124 -3.080 1.00 95.62 99 ASN A C 1
ATOM 783 O O . ASN A 1 99 ? -11.016 7.184 -3.695 1.00 95.62 99 ASN A O 1
ATOM 787 N N . ILE A 1 100 ? -10.050 5.571 -2.457 1.00 95.06 100 ILE A N 1
ATOM 788 C CA . ILE A 1 100 ? -8.690 6.122 -2.537 1.00 95.06 100 ILE A CA 1
ATOM 789 C C . ILE A 1 100 ? -8.183 6.034 -3.974 1.00 95.06 100 ILE A C 1
ATOM 791 O O . ILE A 1 100 ? -7.702 7.029 -4.510 1.00 95.06 100 ILE A O 1
ATOM 795 N N . PHE A 1 101 ? -8.373 4.885 -4.628 1.00 94.88 101 PHE A N 1
ATOM 796 C CA . PHE A 1 101 ? -7.916 4.696 -5.997 1.00 94.88 101 PHE A CA 1
ATOM 797 C C . PHE A 1 101 ? -8.548 5.717 -6.951 1.00 94.88 101 PHE A C 1
ATOM 799 O O . PHE A 1 101 ? -7.844 6.375 -7.709 1.00 94.88 101 PHE A O 1
ATOM 806 N N . GLU A 1 102 ? -9.873 5.879 -6.884 1.00 93.88 102 GLU A N 1
ATOM 807 C CA . GLU A 1 102 ? -10.627 6.830 -7.714 1.00 93.88 102 GLU A CA 1
ATOM 808 C C . GLU A 1 102 ? -10.290 8.300 -7.412 1.00 93.88 102 GLU A C 1
ATOM 810 O O . GLU A 1 102 ? -10.472 9.168 -8.269 1.00 93.88 102 GLU A O 1
ATOM 815 N N . ARG A 1 103 ? -9.839 8.605 -6.189 1.00 92.38 103 ARG A N 1
ATOM 816 C CA . ARG A 1 103 ? -9.433 9.957 -5.786 1.00 92.38 103 ARG A CA 1
ATOM 817 C C . ARG A 1 103 ? -8.053 10.319 -6.330 1.00 92.38 103 ARG A C 1
ATOM 819 O O . ARG A 1 103 ? -7.874 11.454 -6.772 1.00 92.38 103 ARG A O 1
ATOM 826 N N . ASP A 1 104 ? -7.109 9.384 -6.255 1.00 90.75 104 ASP A N 1
ATOM 827 C CA . ASP A 1 104 ? -5.681 9.674 -6.425 1.00 90.75 104 ASP A CA 1
ATOM 828 C C . ASP A 1 104 ? -5.146 9.325 -7.816 1.00 90.75 104 ASP A C 1
ATOM 830 O O . ASP A 1 104 ? -4.152 9.914 -8.247 1.00 90.75 104 ASP A O 1
ATOM 834 N N . HIS A 1 105 ? -5.815 8.429 -8.546 1.00 86.06 105 HIS A N 1
ATOM 835 C CA . HIS A 1 105 ? -5.374 7.983 -9.867 1.00 86.06 105 HIS A CA 1
ATOM 836 C C . HIS A 1 105 ? -6.346 8.420 -10.962 1.00 86.06 105 HIS A C 1
ATOM 838 O O . HIS A 1 105 ? -7.568 8.367 -10.817 1.00 86.06 105 HIS A O 1
ATOM 844 N N . GLU A 1 106 ? -5.803 8.845 -12.103 1.00 80.19 106 GLU A N 1
ATOM 845 C CA . GLU A 1 106 ? -6.617 9.157 -13.275 1.00 80.19 106 GLU A CA 1
ATOM 846 C C . GLU A 1 106 ? -7.090 7.858 -13.947 1.00 80.19 106 GLU A C 1
ATOM 848 O O . GLU A 1 106 ? -6.352 7.221 -14.694 1.00 80.19 106 GLU A O 1
ATOM 853 N N . GLY A 1 107 ? -8.345 7.472 -13.713 1.00 75.62 107 GLY A N 1
ATOM 854 C CA . GLY A 1 107 ? -8.992 6.356 -14.408 1.00 75.62 107 GLY A CA 1
ATOM 855 C C . GLY A 1 107 ? -9.673 5.356 -13.480 1.00 75.62 107 GLY A C 1
ATOM 856 O O . GLY A 1 107 ? -9.622 5.469 -12.260 1.00 75.62 107 GLY A O 1
ATOM 857 N N . ASP A 1 108 ? -10.328 4.368 -14.087 1.00 86.88 108 ASP A N 1
ATOM 858 C CA . ASP A 1 108 ? -10.980 3.282 -13.357 1.00 86.88 108 ASP A CA 1
ATOM 859 C C . ASP A 1 108 ? -9.971 2.160 -13.067 1.00 86.88 108 ASP A C 1
ATOM 861 O O . ASP A 1 108 ? -9.098 1.858 -13.886 1.00 86.88 108 ASP A O 1
ATOM 865 N N . PHE A 1 109 ? -10.123 1.482 -11.929 1.00 91.31 109 PHE A N 1
ATOM 866 C CA . PHE A 1 109 ? -9.401 0.237 -11.677 1.00 91.31 109 PHE A CA 1
ATOM 867 C C . PHE A 1 109 ? -9.940 -0.905 -12.556 1.00 91.31 109 PHE A C 1
ATOM 869 O O . PHE A 1 109 ? -11.142 -1.027 -12.801 1.00 91.31 109 PHE A O 1
ATOM 876 N N . ASP A 1 110 ? -9.054 -1.809 -12.978 1.00 94.00 110 ASP A N 1
ATOM 877 C CA . ASP A 1 110 ? -9.430 -3.014 -13.730 1.00 94.00 110 ASP A CA 1
ATOM 878 C C . ASP A 1 110 ? -10.063 -4.073 -12.815 1.00 94.00 110 ASP A C 1
ATOM 880 O O . ASP A 1 110 ? -10.921 -4.862 -13.222 1.00 94.00 110 ASP A O 1
ATOM 884 N N . GLU A 1 111 ? -9.594 -4.137 -11.568 1.00 96.12 111 GLU A N 1
ATOM 885 C CA . GLU A 1 111 ? -10.017 -5.128 -10.587 1.00 96.12 111 GLU A CA 1
ATOM 886 C C . GLU A 1 111 ? -9.782 -4.613 -9.165 1.00 96.12 111 GLU A C 1
ATOM 888 O O . GLU A 1 111 ? -8.729 -4.055 -8.857 1.00 96.12 111 GLU A O 1
ATOM 893 N N . SER A 1 112 ? -10.733 -4.886 -8.276 1.00 97.81 112 SER A N 1
ATOM 894 C CA . SER A 1 112 ? -10.630 -4.603 -6.848 1.00 97.81 112 SER A CA 1
ATOM 895 C C . SER A 1 112 ? -11.144 -5.774 -6.013 1.00 97.81 112 SER A C 1
ATOM 897 O O . SER A 1 112 ? -11.941 -6.607 -6.467 1.00 97.81 112 SER A O 1
ATOM 899 N N . GLY A 1 113 ? -10.728 -5.846 -4.754 1.00 98.12 113 GLY A N 1
ATOM 900 C CA . GLY A 1 113 ? -11.161 -6.921 -3.879 1.00 98.12 113 GLY A CA 1
ATOM 901 C C . GLY A 1 113 ? -10.473 -6.932 -2.529 1.00 98.12 113 GLY A C 1
ATOM 902 O O . GLY A 1 113 ? -10.082 -5.902 -1.988 1.00 98.12 113 GLY A O 1
ATOM 903 N N . ILE A 1 114 ? -10.368 -8.137 -1.973 1.00 98.25 114 ILE A N 1
ATOM 904 C CA . ILE A 1 114 ? -9.693 -8.386 -0.704 1.00 98.25 114 ILE A CA 1
ATOM 905 C C . ILE A 1 114 ? -8.594 -9.408 -0.912 1.00 98.25 114 ILE A C 1
ATOM 907 O O . ILE A 1 114 ? -8.813 -10.462 -1.509 1.00 98.25 114 ILE A O 1
ATOM 911 N N . MET A 1 115 ? -7.426 -9.106 -0.366 1.00 96.25 115 MET A N 1
ATOM 912 C CA . MET A 1 115 ? -6.279 -9.997 -0.326 1.00 96.25 115 MET A CA 1
ATOM 913 C C . MET A 1 115 ? -5.690 -10.051 1.086 1.00 96.25 115 MET A C 1
ATOM 915 O O . MET A 1 115 ? -6.173 -9.406 2.015 1.00 96.25 115 MET A O 1
ATOM 919 N N . THR A 1 116 ? -4.659 -10.869 1.276 1.00 92.69 116 THR A N 1
ATOM 920 C CA . THR A 1 116 ? -3.915 -10.929 2.539 1.00 92.69 116 THR A CA 1
ATOM 921 C C . THR A 1 116 ? -2.553 -10.278 2.358 1.00 92.69 116 THR A C 1
ATOM 923 O O . THR A 1 116 ? -1.775 -10.714 1.511 1.00 92.69 116 THR A O 1
ATOM 926 N N . VAL A 1 117 ? -2.248 -9.278 3.184 1.00 87.69 117 VAL A N 1
ATOM 927 C CA . VAL A 1 117 ? -0.962 -8.565 3.210 1.00 87.69 117 VAL A CA 1
ATOM 928 C C . VAL A 1 117 ? -0.461 -8.534 4.645 1.00 87.69 117 VAL A C 1
ATOM 930 O O . VAL A 1 117 ? -1.226 -8.301 5.575 1.00 87.69 117 VAL A O 1
ATOM 933 N N . ALA A 1 118 ? 0.823 -8.836 4.854 1.00 83.88 118 ALA A N 1
ATOM 934 C CA . ALA A 1 118 ? 1.459 -8.824 6.175 1.00 83.88 118 ALA A CA 1
ATOM 935 C C . ALA A 1 118 ? 0.699 -9.607 7.280 1.00 83.88 118 ALA A C 1
ATOM 937 O O . ALA A 1 118 ? 0.836 -9.288 8.467 1.00 83.88 118 ALA A O 1
ATOM 938 N N . GLY A 1 119 ? -0.074 -10.632 6.891 1.00 87.44 119 GLY A N 1
ATOM 939 C CA . GLY A 1 119 ? -0.877 -11.481 7.777 1.00 87.44 119 GLY A CA 1
ATOM 940 C C . GLY A 1 119 ? -2.265 -10.940 8.146 1.00 87.44 119 GLY A C 1
ATOM 941 O O . GLY A 1 119 ? -2.939 -11.569 8.958 1.00 87.44 119 GLY A O 1
ATOM 942 N N . VAL A 1 120 ? -2.700 -9.812 7.577 1.00 91.62 120 VAL A N 1
ATOM 943 C CA . VAL A 1 120 ? -4.030 -9.218 7.804 1.00 91.62 120 VAL A CA 1
ATOM 944 C C . VAL A 1 120 ? -4.808 -9.097 6.490 1.00 91.62 120 VAL A C 1
ATOM 946 O O . VAL A 1 120 ? -4.236 -9.238 5.408 1.00 91.62 120 VAL A O 1
ATOM 949 N N . SER A 1 121 ? -6.123 -8.882 6.577 1.00 96.25 121 SER A N 1
ATOM 950 C CA . SER A 1 121 ? -6.935 -8.594 5.387 1.00 96.25 121 SER A CA 1
ATOM 951 C C . SER A 1 121 ? -6.636 -7.183 4.891 1.00 96.25 121 SER A C 1
ATOM 953 O O . SER A 1 121 ? -6.556 -6.260 5.699 1.00 96.25 121 SER A O 1
ATOM 955 N N . ALA A 1 122 ? -6.489 -7.040 3.580 1.00 97.19 122 ALA A N 1
ATOM 956 C CA . ALA A 1 122 ? -6.248 -5.778 2.900 1.00 97.19 122 ALA A CA 1
ATOM 957 C C . ALA A 1 122 ? -7.229 -5.619 1.739 1.00 97.19 122 ALA A C 1
ATOM 959 O O . ALA A 1 122 ? -7.461 -6.578 0.997 1.00 97.19 122 ALA A O 1
ATOM 960 N N . GLY A 1 123 ? -7.787 -4.421 1.588 1.00 98.31 123 GLY A N 1
ATOM 961 C CA . GLY A 1 123 ? -8.399 -3.995 0.336 1.00 98.31 123 GLY A CA 1
ATOM 962 C C . GLY A 1 123 ? -7.312 -3.845 -0.718 1.00 98.31 123 GLY A C 1
ATOM 963 O O . GLY A 1 123 ? -6.221 -3.385 -0.389 1.00 98.31 123 GLY A O 1
ATOM 964 N N . TYR A 1 124 ? -7.598 -4.248 -1.953 1.00 97.94 124 TYR A N 1
ATOM 965 C CA . TYR A 1 124 ? -6.764 -3.896 -3.100 1.00 97.94 124 TYR A CA 1
ATOM 966 C C . TYR A 1 124 ? -7.595 -3.332 -4.251 1.00 97.94 124 TYR A C 1
ATOM 968 O O . TYR A 1 124 ? -8.728 -3.773 -4.463 1.00 97.94 124 TYR A O 1
ATOM 976 N N . ALA A 1 125 ? -6.995 -2.432 -5.022 1.00 97.75 125 ALA A N 1
ATOM 977 C CA . ALA A 1 125 ? -7.449 -2.021 -6.346 1.00 97.75 125 ALA A CA 1
ATOM 978 C C . ALA A 1 125 ? -6.232 -1.956 -7.277 1.00 97.75 125 ALA A C 1
ATOM 980 O O . ALA A 1 125 ? -5.157 -1.532 -6.861 1.00 97.75 125 ALA A O 1
ATOM 981 N N . LYS A 1 126 ? -6.361 -2.445 -8.512 1.00 94.94 126 LYS A N 1
ATOM 982 C CA . LYS A 1 126 ? -5.259 -2.460 -9.483 1.00 94.94 126 LYS A CA 1
ATOM 983 C C . LYS A 1 126 ? -5.721 -2.036 -10.865 1.00 94.94 126 LYS A C 1
ATOM 985 O O . LYS A 1 126 ? -6.837 -2.362 -11.272 1.00 94.94 126 LYS A O 1
ATOM 990 N N . ALA A 1 127 ? -4.824 -1.396 -11.596 1.00 93.50 127 ALA A N 1
ATOM 991 C CA . ALA A 1 127 ? -5.023 -1.032 -12.990 1.00 93.50 127 ALA A CA 1
ATOM 992 C C . ALA A 1 127 ? -3.733 -1.213 -13.785 1.00 93.50 127 ALA A C 1
ATOM 994 O O . ALA A 1 127 ? -2.638 -1.294 -13.222 1.00 93.50 127 ALA A O 1
ATOM 995 N N . TYR A 1 128 ? -3.865 -1.263 -15.102 1.00 89.69 128 TYR A N 1
ATOM 996 C CA . TYR A 1 128 ? -2.750 -1.105 -16.022 1.00 89.69 128 TYR A CA 1
ATOM 997 C C . TYR A 1 128 ? -2.790 0.274 -16.684 1.00 89.69 128 TYR A C 1
ATOM 999 O O . TYR A 1 128 ? -3.707 0.588 -17.447 1.00 89.69 128 TYR A O 1
ATOM 1007 N N . ASP A 1 129 ? -1.755 1.068 -16.433 1.00 83.06 129 ASP A N 1
ATOM 1008 C CA . ASP A 1 129 ? -1.535 2.350 -17.081 1.00 83.06 129 ASP A CA 1
ATOM 1009 C C . ASP A 1 129 ? -0.845 2.138 -18.437 1.00 83.06 129 ASP A C 1
ATOM 1011 O O . ASP A 1 129 ? 0.302 1.691 -18.533 1.00 83.06 129 ASP A O 1
ATOM 1015 N N . GLN A 1 130 ? -1.566 2.456 -19.512 1.00 85.19 130 GLN A N 1
ATOM 1016 C CA . GLN A 1 130 ? -1.073 2.289 -20.880 1.00 85.19 130 GLN A CA 1
ATOM 1017 C C . GLN A 1 130 ? -0.093 3.382 -21.311 1.00 85.19 130 GLN A C 1
ATOM 1019 O O . GLN A 1 130 ? 0.686 3.149 -22.239 1.00 85.19 130 GLN A O 1
ATOM 1024 N N . GLU A 1 131 ? -0.159 4.568 -20.705 1.00 82.69 131 GLU A N 1
ATOM 1025 C CA . GLU A 1 131 ? 0.738 5.681 -21.014 1.00 82.69 131 GLU A CA 1
ATOM 1026 C C . GLU A 1 131 ? 2.148 5.370 -20.516 1.00 82.69 131 GLU A C 1
ATOM 1028 O O . GLU A 1 131 ? 3.119 5.538 -21.262 1.00 82.69 131 GLU A O 1
ATOM 1033 N N . TYR A 1 132 ? 2.241 4.832 -19.300 1.00 80.19 132 TYR A N 1
ATOM 1034 C CA . TYR A 1 132 ? 3.512 4.481 -18.668 1.00 80.19 132 TYR A CA 1
ATOM 1035 C C . TYR A 1 132 ? 3.915 3.007 -18.844 1.00 80.19 132 TYR A C 1
ATOM 1037 O O . TYR A 1 132 ? 5.030 2.644 -18.475 1.00 80.19 132 TYR A O 1
ATOM 1045 N N . ASP A 1 133 ? 3.064 2.172 -19.459 1.00 82.19 133 ASP A N 1
ATOM 1046 C CA . ASP A 1 133 ? 3.248 0.710 -19.569 1.00 82.19 133 ASP A CA 1
ATOM 1047 C C . ASP A 1 133 ? 3.522 0.075 -18.190 1.00 82.19 133 ASP A C 1
ATOM 1049 O O . ASP A 1 133 ? 4.415 -0.763 -18.036 1.00 82.19 133 ASP A O 1
ATOM 1053 N N . ALA A 1 134 ? 2.756 0.502 -17.181 1.00 82.69 134 ALA A N 1
ATOM 1054 C CA . ALA A 1 134 ? 2.970 0.185 -15.770 1.00 82.69 134 ALA A CA 1
ATOM 1055 C C . ALA A 1 134 ? 1.719 -0.433 -15.131 1.00 82.69 134 ALA A C 1
ATOM 1057 O O . ALA A 1 134 ? 0.591 -0.150 -15.529 1.00 82.69 134 ALA A O 1
ATOM 1058 N N . TYR A 1 135 ? 1.911 -1.306 -14.141 1.00 87.12 135 TYR A N 1
ATOM 1059 C CA . TYR A 1 135 ? 0.809 -1.832 -13.333 1.00 87.12 135 TYR A CA 1
ATOM 1060 C C . TYR A 1 135 ? 0.785 -1.113 -11.996 1.00 87.12 135 TYR A C 1
ATOM 1062 O O . TYR A 1 135 ? 1.761 -1.155 -11.257 1.00 87.12 135 TYR A O 1
ATOM 1070 N N . ILE A 1 136 ? -0.365 -0.540 -11.682 1.00 91.00 136 ILE A N 1
ATOM 1071 C CA . ILE A 1 136 ? -0.625 0.185 -10.447 1.00 91.00 136 ILE A CA 1
ATOM 1072 C C . ILE A 1 136 ? -1.354 -0.748 -9.480 1.00 91.00 136 ILE A C 1
ATOM 1074 O O . ILE A 1 136 ? -2.266 -1.483 -9.877 1.00 91.00 136 ILE A O 1
ATOM 1078 N N . LEU A 1 137 ? -0.957 -0.725 -8.210 1.00 94.88 137 LEU A N 1
ATOM 1079 C CA . LEU A 1 137 ? -1.635 -1.418 -7.119 1.00 94.88 137 LEU A CA 1
ATOM 1080 C C . LEU A 1 137 ? -1.784 -0.480 -5.922 1.00 94.88 137 LEU A C 1
ATOM 1082 O O . LEU A 1 137 ? -0.784 -0.054 -5.356 1.00 94.88 137 LEU A O 1
ATOM 1086 N N . GLU A 1 138 ? -3.023 -0.251 -5.508 1.00 96.31 138 GLU A N 1
ATOM 1087 C CA . GLU A 1 138 ? -3.371 0.426 -4.262 1.00 96.31 138 GLU A CA 1
ATOM 1088 C C . GLU A 1 138 ? -3.787 -0.602 -3.210 1.00 96.31 138 GLU A C 1
ATOM 1090 O O . GLU A 1 138 ? -4.484 -1.580 -3.521 1.00 96.31 138 GLU A O 1
ATOM 1095 N N . LEU A 1 139 ? -3.369 -0.393 -1.963 1.00 97.00 139 LEU A N 1
ATOM 1096 C CA . LEU A 1 139 ? -3.659 -1.272 -0.833 1.00 97.00 139 LEU A CA 1
ATOM 1097 C C . LEU A 1 139 ? -4.083 -0.481 0.396 1.00 97.00 139 LEU A C 1
ATOM 1099 O O . LEU A 1 139 ? -3.381 0.423 0.830 1.00 97.00 139 LEU A O 1
ATOM 1103 N N . VAL A 1 140 ? -5.151 -0.938 1.052 1.00 96.56 140 VAL A N 1
ATOM 1104 C CA . VAL A 1 140 ? -5.589 -0.396 2.346 1.00 96.56 140 VAL A CA 1
ATOM 1105 C C . VAL A 1 140 ? -5.697 -1.507 3.374 1.00 96.56 140 VAL A C 1
ATOM 1107 O O . VAL A 1 140 ? -6.391 -2.507 3.158 1.00 96.56 140 VAL A O 1
ATOM 1110 N N . PHE A 1 141 ? -5.039 -1.347 4.521 1.00 95.00 141 PHE A N 1
ATOM 1111 C CA . PHE A 1 141 ? -5.182 -2.273 5.643 1.00 95.00 141 PHE A CA 1
ATOM 1112 C C . PHE A 1 141 ? -4.832 -1.642 6.987 1.00 95.00 141 PHE A C 1
ATOM 1114 O O . PHE A 1 141 ? -4.095 -0.669 7.084 1.00 95.00 141 PHE A O 1
ATOM 1121 N N . VAL A 1 142 ? -5.321 -2.272 8.055 1.00 92.62 142 VAL A N 1
ATOM 1122 C CA . VAL A 1 142 ? -4.991 -1.905 9.4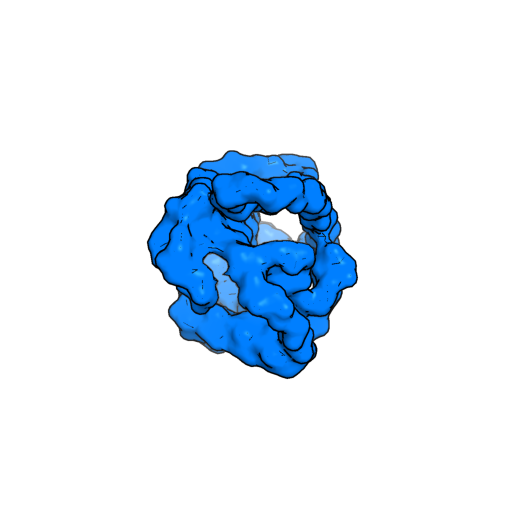35 1.00 92.62 142 VAL A CA 1
ATOM 1123 C C . VAL A 1 142 ? -4.173 -3.019 10.074 1.00 92.62 142 VAL A C 1
ATOM 1125 O O . VAL A 1 142 ? -4.562 -4.191 10.040 1.00 92.62 142 VAL A O 1
ATOM 1128 N N . LYS A 1 143 ? -3.047 -2.668 10.701 1.00 88.31 143 LYS A N 1
ATOM 1129 C CA . LYS A 1 143 ? -2.220 -3.608 11.466 1.00 88.31 143 LYS A CA 1
ATOM 1130 C C . LYS A 1 143 ? -1.736 -2.958 12.757 1.00 88.31 143 LYS A C 1
ATOM 1132 O O . LYS A 1 143 ? -0.980 -1.997 12.731 1.00 88.31 143 LYS A O 1
ATOM 1137 N N . GLY A 1 144 ? -2.128 -3.517 13.902 1.00 87.06 144 GLY A N 1
ATOM 1138 C CA . GLY A 1 144 ? -1.806 -2.915 15.199 1.00 87.06 144 GLY A CA 1
ATOM 1139 C C . GLY A 1 144 ? -2.421 -1.519 15.319 1.00 87.06 144 GLY A C 1
ATOM 1140 O O . GLY A 1 144 ? -3.619 -1.369 15.102 1.00 87.06 144 GLY A O 1
ATOM 1141 N N . SER A 1 145 ? -1.601 -0.521 15.645 1.00 86.12 145 SER A N 1
ATOM 1142 C CA . SER A 1 145 ? -1.999 0.890 15.712 1.00 86.12 145 SER A CA 1
ATOM 1143 C C . SER A 1 145 ? -1.930 1.619 14.369 1.00 86.12 145 SER A C 1
ATOM 1145 O O . SER A 1 145 ? -2.187 2.808 14.343 1.00 86.12 145 SER A O 1
ATOM 1147 N N . TYR A 1 146 ? -1.586 0.947 13.270 1.00 89.31 146 TYR A N 1
ATOM 1148 C CA . TYR A 1 146 ? -1.361 1.603 11.983 1.00 89.31 146 TYR A CA 1
ATOM 1149 C C . TYR A 1 146 ? -2.550 1.405 11.056 1.00 89.31 146 TYR A C 1
ATOM 1151 O O . TYR A 1 146 ? -2.965 0.261 10.834 1.00 89.31 146 TYR A O 1
ATOM 1159 N N . TYR A 1 147 ? -3.038 2.499 10.484 1.00 92.81 147 TYR A N 1
ATOM 1160 C CA . TYR A 1 147 ? -3.726 2.492 9.199 1.00 92.81 147 TYR A CA 1
ATOM 1161 C C . TYR A 1 147 ? -2.680 2.685 8.096 1.00 92.81 147 TYR A C 1
ATOM 1163 O O . TYR A 1 147 ? -1.789 3.523 8.230 1.00 92.81 147 TYR A O 1
ATOM 1171 N N . ILE A 1 148 ? -2.744 1.862 7.050 1.00 93.38 148 ILE A N 1
ATOM 1172 C CA . ILE A 1 148 ? -1.804 1.878 5.929 1.00 93.38 148 ILE A CA 1
ATOM 1173 C C . ILE A 1 148 ? -2.580 2.060 4.629 1.00 93.38 148 ILE A C 1
ATOM 1175 O O . ILE A 1 148 ? -3.453 1.241 4.329 1.00 93.38 148 ILE A O 1
ATOM 1179 N N . ASN A 1 149 ? -2.183 3.074 3.864 1.00 94.19 149 ASN A N 1
ATOM 1180 C CA . ASN A 1 149 ? -2.488 3.258 2.449 1.00 94.19 149 ASN A CA 1
ATOM 1181 C C . ASN A 1 149 ? -1.167 3.079 1.672 1.00 94.19 149 ASN A C 1
ATOM 1183 O O . ASN A 1 149 ? -0.176 3.744 1.982 1.00 94.19 149 ASN A O 1
ATOM 1187 N N . ALA A 1 150 ? -1.092 2.116 0.756 1.00 94.31 150 ALA A N 1
ATOM 1188 C CA . ALA A 1 150 ? 0.145 1.778 0.061 1.00 94.31 150 ALA A CA 1
ATOM 1189 C C . ALA A 1 150 ? -0.054 1.620 -1.446 1.00 94.31 150 ALA A C 1
ATOM 1191 O O . ALA A 1 150 ? -0.733 0.695 -1.894 1.00 94.31 150 ALA A O 1
ATOM 1192 N N . TYR A 1 151 ? 0.686 2.439 -2.188 1.00 92.75 151 TYR A N 1
ATOM 1193 C CA . TYR A 1 151 ? 0.656 2.536 -3.637 1.00 92.75 151 TYR A CA 1
ATOM 1194 C C . TYR A 1 151 ? 1.943 1.964 -4.235 1.00 92.75 151 TYR A C 1
ATOM 1196 O O . TYR A 1 151 ? 3.044 2.336 -3.825 1.00 92.75 151 TYR A O 1
ATOM 1204 N N . ALA A 1 152 ? 1.822 1.059 -5.203 1.00 92.38 152 ALA A N 1
ATOM 1205 C CA . ALA A 1 152 ? 2.937 0.515 -5.974 1.00 92.38 152 ALA A CA 1
ATOM 1206 C C . ALA A 1 152 ? 2.771 0.797 -7.474 1.00 92.38 152 ALA A C 1
ATOM 1208 O O . ALA A 1 152 ? 1.657 0.672 -7.990 1.00 92.38 152 ALA A O 1
ATOM 1209 N N . PHE A 1 153 ? 3.882 1.117 -8.148 1.00 86.19 153 PHE A N 1
ATOM 1210 C CA . PHE A 1 153 ? 3.952 1.477 -9.570 1.00 86.19 153 PHE A CA 1
ATOM 1211 C C . PHE A 1 153 ? 5.230 0.986 -10.256 1.00 86.19 153 PHE A C 1
ATOM 1213 O O . PHE A 1 153 ? 6.237 0.753 -9.544 1.00 86.19 153 PHE A O 1
#

Foldseek 3Di:
DDDPPPDPDDDDPPPQFQWDDDDDDDDDDFDDDIDTDDDPQKDWDDWAGPADCDDDPDNSHKIKTKMARNPPGKIKIKIKDFDPPDDDDQVRQQVVQQVVCVVPDPDHFPDWGWDAHNNFIKTKTWHQDPVVRDIKIWIWDDDDRITITMIID

Secondary structure (DSSP, 8-state):
-------S-----------B-PPPPSSS--PPPPB-PPPTTEEEEEEEEEEES--SS-TT-EEEEEEEETTT--EEEEEEEE--SPPPPHHHHHHHHHHHHHHHSSS--SEEEEEEETTEEEEEEEEEETTTTEEEEEEEEEETTEEEEEEE-

Radius of gyration: 16.32 Å; chains: 1; bounding box: 36×30×58 Å